Protein AF-A0A5C3E103-F1 (afdb_monomer_lite)

Structure (mmCIF, N/CA/C/O backbone):
data_AF-A0A5C3E103-F1
#
_entry.id   AF-A0A5C3E103-F1
#
loop_
_atom_site.group_PDB
_atom_site.id
_atom_site.type_symbol
_atom_site.label_atom_id
_atom_site.label_alt_id
_atom_site.label_comp_id
_atom_site.label_asym_id
_atom_site.label_entity_id
_atom_site.label_seq_id
_atom_site.pdbx_PDB_ins_code
_atom_site.Cartn_x
_atom_site.Cartn_y
_atom_site.Cartn_z
_atom_site.occupancy
_atom_site.B_iso_or_equiv
_atom_site.auth_seq_id
_atom_site.auth_comp_id
_atom_site.auth_asym_id
_atom_site.auth_atom_id
_atom_site.pdbx_PDB_model_num
ATOM 1 N N . MET A 1 1 ? 11.357 -31.301 20.857 1.00 36.41 1 MET A N 1
ATOM 2 C CA . MET A 1 1 ? 11.215 -31.019 19.409 1.00 36.41 1 MET A CA 1
ATOM 3 C C . MET A 1 1 ? 10.563 -29.642 19.304 1.00 36.41 1 MET A C 1
ATOM 5 O O . MET A 1 1 ? 9.389 -29.544 19.600 1.00 36.41 1 MET A O 1
ATOM 9 N N . ARG A 1 2 ? 11.324 -28.550 19.454 1.00 36.56 2 ARG A N 1
ATOM 10 C CA . ARG A 1 2 ? 11.968 -27.705 18.422 1.00 36.56 2 ARG A CA 1
ATOM 11 C C . ARG A 1 2 ? 11.014 -27.196 17.324 1.00 36.56 2 ARG A C 1
ATOM 13 O O . ARG A 1 2 ? 10.506 -27.997 16.552 1.00 36.56 2 ARG A O 1
ATOM 20 N N . SER A 1 3 ? 10.974 -25.860 17.224 1.00 34.97 3 SER A N 1
ATOM 21 C CA . SER A 1 3 ? 10.486 -25.000 16.131 1.00 34.97 3 SER A CA 1
ATOM 22 C C . SER A 1 3 ? 9.043 -24.483 16.239 1.00 34.97 3 SER A C 1
ATOM 24 O O . SER A 1 3 ? 8.114 -25.214 15.930 1.00 34.97 3 SER A O 1
ATOM 26 N N . LEU A 1 4 ? 8.866 -23.216 16.650 1.00 34.22 4 LEU A N 1
ATOM 27 C CA . LEU A 1 4 ? 8.436 -22.115 15.763 1.00 34.22 4 LEU A CA 1
ATOM 28 C C . LEU A 1 4 ? 8.425 -20.784 16.553 1.00 34.22 4 LEU A C 1
ATOM 30 O O . LEU A 1 4 ? 7.432 -20.412 17.168 1.00 34.22 4 LEU A O 1
ATOM 34 N N . THR A 1 5 ? 9.552 -20.070 16.554 1.00 43.47 5 THR A N 1
ATOM 35 C CA . THR A 1 5 ? 9.701 -18.759 17.212 1.00 43.47 5 THR A CA 1
ATOM 36 C C . THR A 1 5 ? 10.082 -17.713 16.173 1.00 43.47 5 THR A C 1
ATOM 38 O O . THR A 1 5 ? 11.208 -17.239 16.184 1.00 43.47 5 THR A O 1
ATOM 41 N N . ILE A 1 6 ? 9.207 -17.383 15.221 1.00 43.62 6 ILE A N 1
ATOM 42 C CA . ILE A 1 6 ? 9.431 -16.238 14.322 1.00 43.62 6 ILE A CA 1
ATOM 43 C C . ILE A 1 6 ? 8.073 -15.727 13.849 1.00 43.62 6 ILE A C 1
ATOM 45 O O . ILE A 1 6 ? 7.506 -16.329 12.948 1.00 43.62 6 ILE A O 1
ATOM 49 N N . LEU A 1 7 ? 7.544 -14.659 14.453 1.00 40.75 7 LEU A N 1
ATOM 50 C CA . LEU A 1 7 ? 6.535 -13.771 13.844 1.00 40.75 7 LEU A CA 1
ATOM 51 C C . LEU A 1 7 ? 6.178 -12.640 14.820 1.00 40.75 7 LEU A C 1
ATOM 53 O O . LEU A 1 7 ? 5.052 -12.572 15.282 1.00 40.75 7 LEU A O 1
ATOM 57 N N . LEU A 1 8 ? 7.126 -11.766 15.179 1.00 32.53 8 LEU A N 1
ATOM 58 C CA . LEU A 1 8 ? 6.776 -10.434 15.707 1.00 32.53 8 LEU A CA 1
ATOM 59 C C . LEU A 1 8 ? 7.957 -9.445 15.640 1.00 32.53 8 LEU A C 1
ATOM 61 O O . LEU A 1 8 ? 8.370 -8.848 16.628 1.00 32.53 8 LEU A O 1
ATOM 65 N N . SER A 1 9 ? 8.526 -9.267 14.448 1.00 32.53 9 SER A N 1
ATOM 66 C CA . SER A 1 9 ? 9.453 -8.150 14.163 1.00 32.53 9 SER A CA 1
ATOM 67 C C . SER A 1 9 ? 9.011 -7.324 12.951 1.00 32.53 9 SER A C 1
ATOM 69 O O . SER A 1 9 ? 9.730 -6.443 12.492 1.00 32.53 9 SER A O 1
ATOM 71 N N . LEU A 1 10 ? 7.806 -7.579 12.436 1.00 34.22 10 LEU A N 1
ATOM 72 C CA . LEU A 1 10 ? 7.320 -7.045 11.166 1.00 34.22 10 LEU A CA 1
ATOM 73 C C . LEU A 1 10 ? 6.442 -5.795 11.353 1.00 34.22 10 LEU A C 1
ATOM 75 O O . LEU A 1 10 ? 5.347 -5.724 10.817 1.00 34.22 10 LEU A O 1
ATOM 79 N N . VAL A 1 11 ? 6.884 -4.824 12.160 1.00 36.31 11 VAL A N 1
ATOM 80 C CA . VAL A 1 11 ? 6.227 -3.493 12.236 1.00 36.31 11 VAL A CA 1
ATOM 81 C C . VAL A 1 11 ? 7.240 -2.331 12.256 1.00 36.31 11 VAL A C 1
ATOM 83 O O . VAL A 1 11 ? 6.857 -1.175 12.141 1.00 36.31 11 VAL A O 1
ATOM 86 N N . ALA A 1 12 ? 8.552 -2.592 12.303 1.00 34.59 12 ALA A N 1
ATOM 87 C CA . ALA A 1 12 ? 9.572 -1.540 12.434 1.00 34.59 12 ALA A CA 1
ATOM 88 C C . ALA A 1 12 ? 10.382 -1.243 11.152 1.00 34.59 12 ALA A C 1
ATOM 90 O O . ALA A 1 12 ? 11.490 -0.723 11.241 1.00 34.59 12 ALA A O 1
ATOM 91 N N . ALA A 1 13 ? 9.864 -1.556 9.960 1.00 33.72 13 ALA A N 1
ATOM 92 C CA . ALA A 1 13 ? 10.580 -1.332 8.697 1.00 33.72 13 ALA A CA 1
ATOM 93 C C . ALA A 1 13 ? 9.701 -0.635 7.646 1.00 33.72 13 ALA A C 1
ATOM 95 O O . ALA A 1 13 ? 9.436 -1.191 6.586 1.00 33.72 13 ALA A O 1
ATOM 96 N N . ALA A 1 14 ? 9.217 0.573 7.946 1.00 35.25 14 ALA A N 1
ATOM 97 C CA . ALA A 1 14 ? 8.454 1.369 6.975 1.00 35.25 14 ALA A CA 1
ATOM 98 C C . ALA A 1 14 ? 8.777 2.875 6.990 1.00 35.25 14 ALA A C 1
ATOM 100 O O . ALA A 1 14 ? 7.993 3.666 6.481 1.00 35.25 14 ALA A O 1
ATOM 101 N N . LEU A 1 15 ? 9.915 3.304 7.554 1.00 35.00 15 LEU A N 1
ATOM 102 C CA . LEU A 1 15 ? 10.260 4.732 7.639 1.00 35.00 15 LEU A CA 1
ATOM 103 C C . LEU A 1 15 ? 11.723 5.035 7.292 1.00 35.00 15 LEU A C 1
ATOM 105 O O . LEU A 1 15 ? 12.365 5.795 8.000 1.00 35.00 15 LEU A O 1
ATOM 109 N N . THR A 1 16 ? 12.258 4.486 6.200 1.00 28.25 16 THR A N 1
ATOM 110 C CA . THR A 1 16 ? 13.466 5.045 5.552 1.00 28.25 16 THR A CA 1
ATOM 111 C C . THR A 1 16 ? 13.502 4.729 4.052 1.00 28.25 16 THR A C 1
ATOM 113 O O . THR A 1 16 ? 14.480 4.203 3.526 1.00 28.25 16 THR A O 1
ATOM 116 N N . CYS A 1 17 ? 12.454 5.084 3.303 1.00 34.50 17 CYS A N 1
ATOM 117 C CA . CYS A 1 17 ? 12.606 5.255 1.855 1.00 34.50 17 CYS A CA 1
ATOM 118 C C . CYS A 1 17 ? 13.288 6.604 1.598 1.00 34.50 17 CYS A C 1
ATOM 120 O O . CYS A 1 17 ? 12.644 7.583 1.230 1.00 34.50 17 CYS A O 1
ATOM 122 N N . SER A 1 18 ? 14.601 6.674 1.824 1.00 33.09 18 SER A N 1
ATOM 123 C CA . SER A 1 18 ? 15.400 7.764 1.274 1.00 33.09 18 SER A CA 1
ATOM 124 C C . SER A 1 18 ? 15.378 7.609 -0.242 1.00 33.09 18 SER A C 1
ATOM 126 O O . SER A 1 18 ? 16.007 6.701 -0.785 1.00 33.09 18 SER A O 1
ATOM 128 N N . ALA A 1 19 ? 14.647 8.483 -0.933 1.00 35.47 19 ALA A N 1
ATOM 129 C CA . ALA A 1 19 ? 14.856 8.712 -2.353 1.00 35.47 19 ALA A CA 1
ATOM 130 C C . ALA A 1 19 ? 16.275 9.274 -2.517 1.00 35.47 19 ALA A C 1
ATOM 132 O O . ALA A 1 19 ? 16.497 10.480 -2.455 1.00 35.47 19 ALA A O 1
ATOM 133 N N . ALA A 1 20 ? 17.267 8.393 -2.644 1.00 33.06 20 ALA A N 1
ATOM 134 C CA . ALA A 1 20 ? 18.599 8.797 -3.048 1.00 33.06 20 ALA A CA 1
ATOM 135 C C . ALA A 1 20 ? 18.493 9.271 -4.501 1.00 33.06 20 ALA A C 1
ATOM 137 O O . ALA A 1 20 ? 18.341 8.462 -5.416 1.00 33.06 20 ALA A O 1
ATOM 138 N N . SER A 1 21 ? 18.538 10.585 -4.728 1.00 32.31 21 SER A N 1
ATOM 139 C CA . SER A 1 21 ? 18.812 11.110 -6.061 1.00 32.31 21 SER A CA 1
ATOM 140 C C . SER A 1 21 ? 20.251 10.728 -6.400 1.00 32.31 21 SER A C 1
ATOM 142 O O . SER A 1 21 ? 21.195 11.353 -5.915 1.00 32.31 21 SER A O 1
ATOM 144 N N . ILE A 1 22 ? 20.438 9.669 -7.181 1.00 36.53 22 ILE A N 1
ATOM 145 C CA . ILE A 1 22 ? 21.754 9.352 -7.732 1.00 36.53 22 ILE A CA 1
ATOM 146 C C . ILE A 1 22 ? 22.021 10.390 -8.821 1.00 36.53 22 ILE A C 1
ATOM 148 O O . ILE A 1 22 ? 21.378 10.386 -9.870 1.00 36.53 22 ILE A O 1
ATOM 152 N N . GLY A 1 23 ? 22.931 11.319 -8.524 1.00 29.16 23 GLY A N 1
ATOM 153 C CA . GLY A 1 23 ? 23.494 12.224 -9.514 1.00 29.16 23 GLY A CA 1
ATOM 154 C C . GLY A 1 23 ? 24.127 11.413 -10.640 1.00 29.16 23 GLY A C 1
ATOM 155 O O . GLY A 1 23 ? 24.88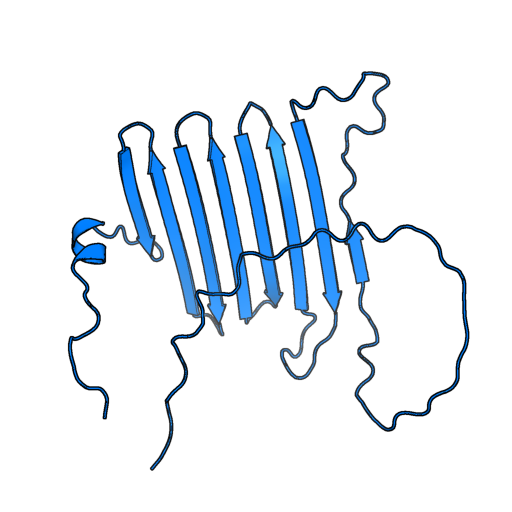8 10.477 -10.392 1.00 29.16 23 GLY A O 1
ATOM 156 N N . SER A 1 24 ? 23.772 11.753 -11.873 1.00 39.12 24 SER A N 1
ATOM 157 C CA . SER A 1 24 ? 24.297 11.148 -13.092 1.00 39.12 24 SER A CA 1
ATOM 158 C C . SER A 1 24 ? 25.761 11.536 -13.315 1.00 39.12 24 SER A C 1
ATOM 160 O O . SER A 1 24 ? 26.053 12.290 -14.233 1.00 39.12 24 SER A O 1
ATOM 162 N N . ASP A 1 25 ? 26.679 11.015 -12.505 1.00 33.03 25 ASP A N 1
ATOM 163 C CA . ASP A 1 25 ? 28.117 11.093 -12.769 1.00 33.03 25 ASP A CA 1
ATOM 164 C C . ASP A 1 25 ? 28.685 9.681 -12.912 1.00 33.03 25 ASP A C 1
ATOM 166 O O . ASP A 1 25 ? 29.320 9.110 -12.025 1.00 33.03 25 ASP A O 1
ATOM 170 N N . SER A 1 26 ? 28.460 9.097 -14.088 1.00 36.16 26 SER A N 1
ATOM 171 C CA . SER A 1 26 ? 29.205 7.932 -14.547 1.00 36.16 26 SER A CA 1
ATOM 172 C C . SER A 1 26 ? 30.651 8.339 -14.848 1.00 36.16 26 SER A C 1
ATOM 174 O O . SER A 1 26 ? 30.999 8.647 -15.989 1.00 36.16 26 SER A O 1
ATOM 176 N N . LYS A 1 27 ? 31.518 8.319 -13.833 1.00 33.94 27 LYS A N 1
ATOM 177 C CA . LYS A 1 27 ? 32.958 8.126 -14.033 1.00 33.94 27 LYS A CA 1
ATOM 178 C C . LYS A 1 27 ? 33.322 6.704 -13.632 1.00 33.94 27 LYS A C 1
ATOM 180 O O . LYS A 1 27 ? 33.270 6.341 -12.463 1.00 33.94 27 LYS A O 1
ATOM 185 N N . GLN A 1 28 ? 33.694 5.914 -14.640 1.00 41.12 28 GLN A N 1
ATOM 186 C CA . GLN A 1 28 ? 34.421 4.661 -14.471 1.00 41.12 28 GLN A CA 1
ATOM 187 C C . GLN A 1 28 ? 35.616 4.880 -13.537 1.00 41.12 28 GLN A C 1
ATOM 189 O O . GLN A 1 28 ? 36.469 5.718 -13.827 1.00 41.12 28 GLN A O 1
ATOM 194 N N . ILE A 1 29 ? 35.717 4.086 -12.474 1.00 33.62 29 ILE A N 1
ATOM 195 C CA . ILE A 1 29 ? 36.991 3.818 -11.810 1.00 33.62 29 ILE A CA 1
ATOM 196 C C . ILE A 1 29 ? 37.077 2.306 -11.617 1.00 33.62 29 ILE A C 1
ATOM 198 O O . ILE A 1 29 ? 36.277 1.708 -10.902 1.00 33.62 29 ILE A O 1
ATOM 202 N N . GLY A 1 30 ? 38.020 1.698 -12.335 1.00 33.06 30 GLY A N 1
ATOM 203 C CA . GLY A 1 30 ? 38.392 0.301 -12.179 1.00 33.06 30 GLY A CA 1
ATOM 204 C C . GLY A 1 30 ? 39.176 0.064 -10.890 1.00 33.06 30 GLY A C 1
ATOM 205 O O . GLY A 1 30 ? 39.901 0.935 -10.414 1.00 33.06 30 GLY A O 1
ATOM 206 N N . GLY A 1 31 ? 39.050 -1.147 -10.362 1.00 28.47 31 GLY A N 1
ATOM 207 C CA . GLY A 1 31 ? 39.828 -1.650 -9.239 1.00 28.47 31 GLY A CA 1
ATOM 208 C C . GLY A 1 31 ? 39.525 -3.129 -9.047 1.00 28.47 31 GLY A C 1
ATOM 209 O O . GLY A 1 31 ? 38.402 -3.496 -8.723 1.00 28.47 31 GLY A O 1
ATOM 210 N N . HIS A 1 32 ? 40.516 -3.968 -9.333 1.00 34.88 32 HIS A N 1
ATOM 211 C CA . HIS A 1 32 ? 40.495 -5.407 -9.104 1.00 34.88 32 HIS A CA 1
ATOM 212 C C . HIS A 1 32 ? 40.257 -5.727 -7.623 1.00 34.88 32 HIS A C 1
ATOM 214 O O . HIS A 1 32 ? 41.080 -5.359 -6.794 1.00 34.88 32 HIS A O 1
ATOM 220 N N . GLU A 1 33 ? 39.231 -6.522 -7.318 1.00 32.75 33 GLU A N 1
ATOM 221 C CA . GLU A 1 33 ? 39.286 -7.472 -6.207 1.00 32.75 33 GLU A CA 1
ATOM 222 C C . GLU A 1 33 ? 38.435 -8.705 -6.532 1.00 32.75 33 GLU A C 1
ATOM 224 O O . GLU A 1 33 ? 37.260 -8.634 -6.890 1.00 32.75 33 GLU A O 1
ATOM 229 N N . GLN A 1 34 ? 39.102 -9.853 -6.499 1.00 39.94 34 GLN A N 1
ATOM 230 C CA . GLN A 1 34 ? 38.608 -11.161 -6.889 1.00 39.94 34 GLN A CA 1
ATOM 231 C C . GLN A 1 34 ? 37.876 -11.781 -5.693 1.00 39.94 34 GLN A C 1
ATOM 233 O O . GLN A 1 34 ? 38.510 -12.320 -4.790 1.00 39.94 34 GLN A O 1
ATOM 238 N N . LEU A 1 35 ? 36.542 -11.711 -5.688 1.00 35.69 35 LEU A N 1
ATOM 239 C CA . LEU A 1 35 ? 35.686 -12.458 -4.763 1.00 35.69 35 LEU A CA 1
ATOM 240 C C . LEU A 1 35 ? 35.064 -13.657 -5.488 1.00 35.69 35 LEU A C 1
ATOM 242 O O . LEU A 1 35 ? 34.464 -13.543 -6.556 1.00 35.69 35 LEU A O 1
ATOM 246 N N . SER A 1 36 ? 35.283 -14.828 -4.904 1.00 34.56 36 SER A N 1
ATOM 247 C CA . SER A 1 36 ? 34.891 -16.147 -5.381 1.00 34.56 36 SER A CA 1
ATOM 248 C C . SER A 1 36 ? 33.382 -16.399 -5.259 1.00 34.56 36 SER A C 1
ATOM 250 O O . SER A 1 36 ? 32.767 -16.090 -4.246 1.00 34.56 36 SER A O 1
ATOM 252 N N . ALA A 1 37 ? 32.818 -17.013 -6.306 1.00 43.62 37 ALA A N 1
ATOM 253 C CA . ALA A 1 37 ? 31.546 -17.746 -6.354 1.00 43.62 37 ALA A CA 1
ATOM 254 C C . ALA A 1 37 ? 30.371 -17.175 -5.526 1.00 43.62 37 ALA A C 1
ATOM 256 O O . ALA A 1 37 ? 30.017 -17.705 -4.475 1.00 43.62 37 ALA A O 1
ATOM 257 N N . ALA A 1 38 ? 29.680 -16.172 -6.069 1.00 38.91 38 ALA A N 1
ATOM 258 C CA . ALA A 1 38 ? 28.318 -15.838 -5.663 1.00 38.91 38 ALA A CA 1
ATOM 259 C C . ALA A 1 38 ? 27.468 -15.620 -6.919 1.00 38.91 38 ALA A C 1
ATOM 261 O O . ALA A 1 38 ? 27.867 -14.891 -7.824 1.00 38.91 38 ALA A O 1
ATOM 262 N N . GLU A 1 39 ? 26.341 -16.328 -6.980 1.00 45.22 39 GLU A N 1
ATOM 263 C CA . GLU A 1 39 ? 25.340 -16.330 -8.051 1.00 45.22 39 GLU A CA 1
ATOM 264 C C . GLU A 1 39 ? 25.165 -14.935 -8.664 1.00 45.22 39 GLU A C 1
ATOM 266 O O . GLU A 1 39 ? 24.766 -13.986 -7.988 1.00 45.22 39 GLU A O 1
ATOM 271 N N . THR A 1 40 ? 25.484 -14.805 -9.948 1.00 42.66 40 THR A N 1
ATOM 272 C CA . THR A 1 40 ? 25.347 -13.552 -10.678 1.00 42.66 40 THR A CA 1
ATOM 273 C C . THR A 1 40 ? 23.863 -13.173 -10.743 1.00 42.66 40 THR A C 1
ATOM 275 O O . THR A 1 40 ? 23.080 -13.751 -11.498 1.00 42.66 40 THR A O 1
ATOM 278 N N . CYS A 1 41 ? 23.462 -12.193 -9.930 1.00 50.12 41 CYS A N 1
ATOM 279 C CA . CYS A 1 41 ? 22.191 -11.480 -10.049 1.00 50.12 41 CYS A CA 1
ATOM 280 C C . CYS A 1 41 ? 22.256 -10.649 -11.343 1.00 50.12 41 CYS A C 1
ATOM 282 O O . CYS A 1 41 ? 22.659 -9.489 -11.325 1.00 50.12 41 CYS A O 1
ATOM 284 N N . SER A 1 42 ? 22.031 -11.302 -12.486 1.00 52.59 42 SER A N 1
ATOM 285 C CA . SER A 1 42 ? 22.546 -10.818 -13.778 1.00 52.59 42 SER A CA 1
ATOM 286 C C . SER A 1 42 ? 21.600 -9.883 -14.528 1.00 52.59 42 SER A C 1
ATOM 288 O O . SER A 1 42 ? 22.057 -9.198 -15.431 1.00 52.59 42 SER A O 1
ATOM 290 N N . ASP A 1 43 ? 20.320 -9.795 -14.156 1.00 66.06 43 ASP A N 1
ATOM 291 C CA . ASP A 1 43 ? 19.307 -9.131 -14.989 1.00 66.06 43 ASP A CA 1
ATOM 292 C C . ASP A 1 43 ? 18.375 -8.248 -14.151 1.00 66.06 43 ASP A C 1
ATOM 294 O O . ASP A 1 43 ? 17.197 -8.555 -13.965 1.00 66.06 43 ASP A O 1
ATOM 298 N N . VAL A 1 44 ? 18.913 -7.158 -13.596 1.00 69.25 44 VAL A N 1
ATOM 299 C CA . VAL A 1 44 ? 18.118 -6.159 -12.869 1.00 69.25 44 VAL A CA 1
ATOM 300 C C . VAL A 1 44 ? 17.779 -4.987 -13.792 1.00 69.25 44 VAL A C 1
ATOM 302 O O . VAL A 1 44 ? 18.668 -4.256 -14.227 1.00 69.25 44 VAL A O 1
ATOM 305 N N . LEU A 1 45 ? 16.490 -4.783 -14.072 1.00 78.44 45 LEU A N 1
ATOM 306 C CA . LEU A 1 45 ? 15.987 -3.684 -14.902 1.00 78.44 45 LEU A CA 1
ATOM 307 C C . LEU A 1 45 ? 15.343 -2.604 -14.033 1.00 78.44 45 LEU A C 1
ATOM 309 O O . LEU A 1 45 ? 14.438 -2.906 -13.260 1.00 78.44 45 LEU A O 1
ATOM 313 N N . TRP A 1 46 ? 15.770 -1.351 -14.203 1.00 71.00 46 TRP A N 1
ATOM 314 C CA . TRP A 1 46 ? 15.234 -0.182 -13.497 1.00 71.00 46 TRP A CA 1
ATOM 315 C C . TRP A 1 46 ? 14.363 0.678 -14.416 1.00 71.00 46 TRP A C 1
ATOM 317 O O . TRP A 1 46 ? 14.741 0.965 -15.552 1.00 71.00 46 TRP A O 1
ATOM 327 N N . LYS A 1 47 ? 13.216 1.145 -13.914 1.00 77.44 47 LYS A N 1
ATOM 328 C CA . LYS A 1 47 ? 12.306 2.049 -14.629 1.00 77.44 47 LYS A CA 1
ATOM 329 C C . LYS A 1 47 ? 11.770 3.126 -13.692 1.00 77.44 47 LYS A C 1
ATOM 331 O O . LYS A 1 47 ? 10.976 2.829 -12.805 1.00 77.44 47 LYS A O 1
ATOM 336 N N . GLN A 1 48 ? 12.139 4.378 -13.951 1.00 71.94 48 GLN A N 1
ATOM 337 C CA . GLN A 1 48 ? 11.581 5.554 -13.283 1.00 71.94 48 GLN A CA 1
ATOM 338 C C . GLN A 1 48 ? 10.459 6.167 -14.135 1.00 71.94 48 GLN A C 1
ATOM 340 O O . GLN A 1 48 ? 10.644 6.404 -15.331 1.00 71.94 48 GLN A O 1
ATOM 345 N N . THR A 1 49 ? 9.294 6.446 -13.547 1.00 59.81 49 THR A N 1
ATOM 346 C CA . THR A 1 49 ? 8.237 7.214 -14.218 1.00 59.81 49 THR A CA 1
ATOM 347 C C . THR A 1 49 ? 8.602 8.695 -14.227 1.00 59.81 49 THR A C 1
ATOM 349 O O . THR A 1 49 ? 8.817 9.307 -13.181 1.00 59.81 49 THR A O 1
ATOM 352 N N . GLN A 1 50 ? 8.675 9.277 -15.424 1.00 55.62 50 GLN A N 1
ATOM 353 C CA . GLN A 1 50 ? 8.807 10.720 -15.620 1.00 55.62 50 GLN A CA 1
ATOM 354 C C . GLN A 1 50 ? 7.417 11.367 -15.599 1.00 55.62 50 GLN A C 1
ATOM 356 O O . GLN A 1 50 ? 6.468 10.810 -16.153 1.00 55.62 50 GLN A O 1
ATOM 361 N N . SER A 1 51 ? 7.299 12.553 -14.994 1.00 54.19 51 SER A N 1
ATOM 362 C CA . SER A 1 51 ? 6.061 13.339 -15.033 1.00 54.19 51 SER A CA 1
ATOM 363 C C . SER A 1 51 ? 5.623 13.569 -16.485 1.00 54.19 51 SER A C 1
ATOM 365 O O . SER A 1 51 ? 6.347 14.180 -17.276 1.00 54.19 51 SER A O 1
ATOM 367 N N . GLN A 1 52 ? 4.422 13.107 -16.849 1.00 50.56 52 GLN A N 1
ATOM 368 C CA . GLN A 1 52 ? 3.895 13.231 -18.215 1.00 50.56 52 GLN A CA 1
ATOM 369 C C . GLN A 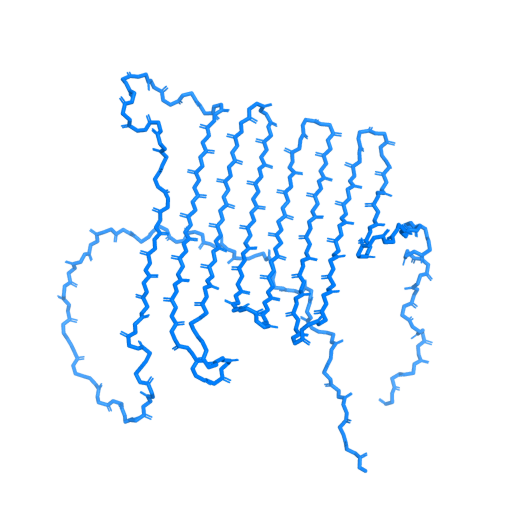1 52 ? 3.612 14.687 -18.643 1.00 50.56 52 GLN A C 1
ATOM 371 O O . GLN A 1 52 ? 3.374 14.939 -19.822 1.00 50.56 52 GLN A O 1
ATOM 376 N N . LYS A 1 53 ? 3.696 15.672 -17.733 1.00 51.59 53 LYS A N 1
ATOM 377 C CA . LYS A 1 53 ? 3.512 17.103 -18.052 1.00 51.59 53 LYS A CA 1
ATOM 378 C C . LYS A 1 53 ? 4.801 17.840 -18.451 1.00 51.59 53 LYS A C 1
ATOM 380 O O . LYS A 1 53 ? 4.745 19.032 -18.739 1.00 51.59 53 LYS A O 1
ATOM 385 N N . GLY A 1 54 ? 5.940 17.149 -18.567 1.00 45.72 54 GLY A N 1
ATOM 386 C CA . GLY A 1 54 ? 7.236 17.726 -18.973 1.00 45.72 54 GLY A CA 1
ATOM 387 C C . GLY A 1 54 ? 7.346 18.256 -20.418 1.00 45.72 54 GLY A C 1
ATOM 388 O O . GLY A 1 54 ? 8.439 18.620 -20.836 1.00 45.72 54 GLY A O 1
ATOM 389 N N . LYS A 1 55 ? 6.251 18.300 -21.195 1.00 46.03 55 LYS A N 1
ATOM 390 C CA . LYS A 1 55 ? 6.176 18.937 -22.532 1.00 46.03 55 LYS A CA 1
ATOM 391 C C . LYS A 1 55 ? 5.296 20.197 -22.560 1.00 46.03 55 LYS A C 1
ATOM 393 O O . LYS A 1 55 ? 4.917 20.658 -23.633 1.00 46.03 55 LYS A O 1
ATOM 398 N N . SER A 1 56 ? 4.921 20.725 -21.397 1.00 49.41 56 SER A N 1
ATOM 399 C CA . SER A 1 56 ? 4.164 21.972 -21.289 1.00 49.41 56 SER A CA 1
ATOM 400 C C . SER A 1 56 ? 5.112 23.162 -21.132 1.00 49.41 56 SER A C 1
ATOM 402 O O . SER A 1 56 ? 6.004 23.129 -20.292 1.00 49.41 56 SER A O 1
ATOM 404 N N . ASN A 1 57 ? 4.883 24.233 -21.897 1.00 53.38 57 ASN A N 1
ATOM 405 C CA . ASN A 1 57 ? 5.556 25.528 -21.711 1.00 53.38 57 ASN A CA 1
ATOM 406 C C . ASN A 1 57 ? 5.023 26.306 -20.489 1.00 53.38 57 ASN A C 1
ATOM 408 O O . ASN A 1 57 ? 5.464 27.425 -20.234 1.00 53.38 57 ASN A O 1
ATOM 412 N N . ALA A 1 58 ? 4.050 25.756 -19.754 1.00 50.41 58 ALA A N 1
ATOM 413 C CA . ALA A 1 58 ? 3.546 26.353 -18.525 1.00 50.41 58 ALA A CA 1
ATOM 414 C C . ALA A 1 58 ? 4.427 25.941 -17.330 1.00 50.41 58 ALA A C 1
ATOM 416 O O . ALA A 1 58 ? 4.793 24.766 -17.230 1.00 50.41 58 ALA A O 1
ATOM 417 N N . PRO A 1 59 ? 4.749 26.866 -16.404 1.00 50.28 59 PRO A N 1
ATOM 418 C CA . PRO A 1 59 ? 5.464 26.525 -15.180 1.00 50.28 59 PRO A CA 1
ATOM 419 C C . PRO A 1 59 ? 4.709 25.418 -14.426 1.00 50.28 59 PRO A C 1
ATOM 421 O O . PRO A 1 59 ? 3.474 25.421 -14.441 1.00 50.28 59 PRO A O 1
ATOM 424 N N . PRO A 1 60 ? 5.410 24.467 -13.779 1.00 53.03 60 PRO A N 1
ATOM 425 C CA . PRO A 1 60 ? 4.769 23.393 -13.037 1.00 53.03 60 PRO A CA 1
ATOM 426 C C . PRO A 1 60 ? 3.942 24.005 -11.910 1.00 53.03 60 PRO A C 1
ATOM 428 O O . PRO A 1 60 ? 4.453 24.370 -10.854 1.00 53.03 60 PRO A O 1
ATOM 431 N N . THR A 1 61 ? 2.638 24.130 -12.127 1.00 54.38 61 THR A N 1
ATOM 432 C CA . THR A 1 61 ? 1.699 24.332 -11.037 1.00 54.38 61 THR A CA 1
ATOM 433 C C . THR A 1 61 ? 1.820 23.072 -10.190 1.00 54.38 61 THR A C 1
ATOM 435 O O . THR A 1 61 ? 1.458 21.994 -10.663 1.00 54.38 61 THR A O 1
ATOM 438 N N . GLN A 1 62 ? 2.342 23.168 -8.966 1.00 62.84 62 GLN A N 1
ATOM 439 C CA . GLN A 1 62 ? 2.523 22.045 -8.025 1.00 62.84 62 GLN A CA 1
ATOM 440 C C . GLN A 1 62 ? 1.206 21.320 -7.648 1.00 62.84 62 GLN A C 1
ATOM 442 O O . GLN A 1 62 ? 1.180 20.502 -6.741 1.00 62.84 62 GLN A O 1
ATOM 447 N N . GLN A 1 63 ? 0.112 21.604 -8.353 1.00 68.38 63 GLN A N 1
ATOM 448 C CA . GLN A 1 63 ? -1.242 21.098 -8.171 1.00 68.38 63 GLN A CA 1
ATOM 449 C C . GLN A 1 63 ? -1.439 19.656 -8.659 1.00 68.38 63 GLN A C 1
ATOM 451 O O . GLN A 1 63 ? -2.437 19.044 -8.294 1.00 68.38 63 GLN A O 1
ATOM 456 N N . SER A 1 64 ? -0.533 19.121 -9.488 1.00 76.94 64 SER A N 1
ATOM 457 C CA . SER A 1 64 ? -0.590 17.714 -9.908 1.00 76.94 64 SER A CA 1
ATOM 458 C C . SER A 1 64 ? 0.780 17.156 -10.295 1.00 76.94 64 SER A C 1
ATOM 460 O O . SER A 1 64 ? 1.597 17.891 -10.861 1.00 76.94 64 SER A O 1
ATOM 462 N N . GLY A 1 65 ? 1.014 15.866 -10.065 1.00 78.06 65 GLY A N 1
ATOM 463 C CA . GLY A 1 65 ? 2.221 15.172 -10.503 1.00 78.06 65 GLY A CA 1
ATOM 464 C C . GLY A 1 65 ? 2.265 13.708 -10.080 1.00 78.06 65 GLY A C 1
ATOM 465 O O . GLY A 1 65 ? 1.413 13.238 -9.338 1.00 78.06 65 GLY A O 1
ATOM 466 N N . ALA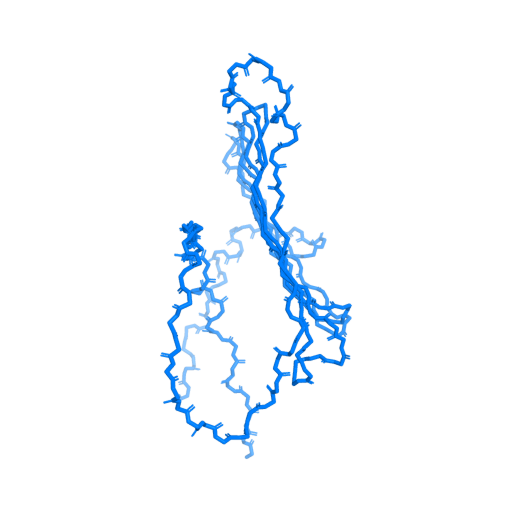 A 1 66 ? 3.259 12.986 -10.596 1.00 81.50 66 ALA A N 1
ATOM 467 C CA . ALA A 1 66 ? 3.529 11.605 -10.225 1.00 81.50 66 ALA A CA 1
ATOM 468 C C . ALA A 1 66 ? 5.029 11.313 -10.328 1.00 81.50 66 ALA A C 1
ATOM 470 O O . ALA A 1 66 ? 5.701 11.760 -11.264 1.00 81.50 66 ALA A O 1
ATOM 471 N N . LEU A 1 67 ? 5.543 10.549 -9.372 1.00 83.25 67 LEU A N 1
ATOM 472 C CA . LEU A 1 67 ? 6.898 10.026 -9.310 1.00 83.25 67 LEU A CA 1
ATOM 473 C C . LEU A 1 67 ? 6.818 8.554 -8.944 1.00 83.25 67 LEU A C 1
ATOM 475 O O . LEU A 1 67 ? 5.987 8.142 -8.146 1.00 83.25 67 LEU A O 1
ATOM 479 N N . GLY A 1 68 ? 7.706 7.755 -9.504 1.00 86.75 68 GLY A N 1
ATOM 480 C CA . GLY A 1 68 ? 7.714 6.334 -9.226 1.00 86.75 68 GLY A CA 1
ATOM 481 C C . GLY A 1 68 ? 8.948 5.681 -9.791 1.00 86.75 68 GLY A C 1
ATOM 482 O O . GLY A 1 68 ? 9.575 6.186 -10.726 1.00 86.75 68 GLY A O 1
ATOM 483 N N . SER A 1 69 ? 9.316 4.571 -9.184 1.00 80.94 69 SER A N 1
ATOM 484 C CA . SER A 1 69 ? 10.410 3.732 -9.623 1.00 80.94 69 SER A CA 1
ATOM 485 C C . SER A 1 69 ? 9.985 2.286 -9.500 1.00 80.94 69 SER A C 1
ATOM 487 O O . SER A 1 69 ? 9.210 1.918 -8.622 1.00 80.94 69 SER A O 1
ATOM 489 N N . SER A 1 70 ? 10.496 1.464 -10.395 1.00 87.62 70 SER A N 1
ATOM 490 C CA . SER A 1 70 ? 10.325 0.027 -10.337 1.00 87.62 70 SER A CA 1
ATOM 491 C C . SER A 1 70 ? 11.622 -0.652 -10.719 1.00 87.62 70 SER A C 1
ATOM 493 O O . SER A 1 70 ? 12.399 -0.146 -11.534 1.00 87.62 70 SER A O 1
ATOM 495 N N . VAL A 1 71 ? 11.847 -1.796 -10.100 1.00 86.25 71 VAL A N 1
ATOM 496 C CA . VAL A 1 71 ? 12.950 -2.692 -10.372 1.00 86.25 71 VAL A CA 1
ATOM 497 C C . VAL A 1 71 ? 12.398 -4.090 -10.578 1.00 86.25 71 VAL A C 1
ATOM 499 O O . VAL A 1 71 ? 11.475 -4.512 -9.888 1.00 86.25 71 VAL A O 1
ATOM 502 N N . GLN A 1 72 ? 12.952 -4.822 -11.531 1.00 90.19 72 GLN A N 1
ATOM 503 C CA . GLN A 1 72 ? 12.634 -6.229 -11.724 1.00 90.19 72 GLN A CA 1
ATOM 504 C C . GLN A 1 72 ? 13.924 -7.028 -11.807 1.00 90.19 72 GLN A C 1
ATOM 506 O O . GLN A 1 72 ? 14.878 -6.569 -12.428 1.00 90.19 72 GLN A O 1
ATOM 511 N N . GLY A 1 73 ? 13.951 -8.213 -11.200 1.00 88.94 73 GLY A N 1
ATOM 512 C CA . GLY A 1 73 ? 15.105 -9.104 -11.267 1.00 88.94 73 GLY A CA 1
ATOM 513 C C . GLY A 1 73 ? 14.769 -10.560 -10.971 1.00 88.94 73 GLY A C 1
ATOM 514 O O . GLY A 1 73 ? 13.691 -10.880 -10.461 1.00 88.94 73 GLY A O 1
ATOM 515 N N . HIS A 1 74 ? 15.701 -11.452 -11.300 1.00 91.69 74 HIS A N 1
ATOM 516 C CA . HIS A 1 74 ? 15.573 -12.884 -11.042 1.00 91.69 74 HIS A CA 1
ATOM 517 C C . HIS A 1 74 ? 16.297 -13.282 -9.750 1.00 91.69 74 HIS A C 1
ATOM 519 O O . HIS A 1 74 ? 17.519 -13.176 -9.655 1.00 91.69 74 HIS A O 1
ATOM 525 N N . PHE A 1 75 ? 15.544 -13.772 -8.761 1.00 88.00 75 PHE A N 1
ATOM 526 C CA . PHE A 1 75 ? 16.072 -14.153 -7.447 1.00 88.00 75 PHE A CA 1
ATOM 527 C C . PHE A 1 75 ? 15.701 -15.611 -7.115 1.00 88.00 75 PHE A C 1
ATOM 529 O O . PHE A 1 75 ? 14.736 -15.847 -6.381 1.00 88.00 75 PHE A O 1
ATOM 536 N N . PRO A 1 76 ? 16.470 -16.605 -7.602 1.00 86.88 76 PRO A N 1
ATOM 537 C CA . PRO A 1 76 ? 16.080 -18.023 -7.603 1.00 86.88 76 PRO A CA 1
ATOM 538 C C . PRO A 1 76 ? 15.859 -18.630 -6.209 1.00 86.88 76 PRO A C 1
ATOM 540 O O . PRO A 1 76 ? 15.115 -19.598 -6.056 1.00 86.88 76 PRO A O 1
ATOM 543 N N . LYS A 1 77 ? 16.478 -18.052 -5.170 1.00 88.19 77 LYS A N 1
ATOM 544 C CA . LYS A 1 77 ? 16.286 -18.460 -3.767 1.00 88.19 77 LYS A CA 1
ATOM 545 C C . LYS A 1 77 ? 14.937 -18.034 -3.185 1.00 88.19 77 LYS A C 1
ATOM 547 O O . LYS A 1 77 ? 14.465 -18.664 -2.244 1.00 88.19 77 LYS A O 1
ATOM 552 N N . MET A 1 78 ? 14.342 -16.968 -3.716 1.00 83.94 78 MET A N 1
ATOM 553 C CA . MET A 1 78 ? 13.065 -16.418 -3.251 1.00 83.94 78 MET A CA 1
ATOM 554 C C . MET A 1 78 ? 11.909 -16.860 -4.150 1.00 83.94 78 MET A C 1
ATOM 556 O O . MET A 1 78 ? 10.831 -17.175 -3.652 1.00 83.94 78 MET A O 1
ATOM 560 N N . SER A 1 79 ? 12.151 -16.938 -5.460 1.00 88.38 79 SER A N 1
ATOM 561 C CA . SER A 1 79 ? 11.158 -17.333 -6.451 1.00 88.38 79 SER A CA 1
ATOM 562 C C . SER A 1 79 ? 11.783 -18.012 -7.662 1.00 88.38 79 SER A C 1
ATOM 564 O O . SER A 1 79 ? 12.884 -17.675 -8.079 1.00 88.38 79 SER A O 1
ATOM 566 N N . LYS A 1 80 ? 11.030 -18.915 -8.298 1.00 90.25 80 LYS A N 1
ATOM 567 C CA . LYS A 1 80 ? 11.367 -19.438 -9.634 1.00 90.25 80 LYS A CA 1
ATOM 568 C C . LYS A 1 80 ? 11.077 -18.432 -10.757 1.00 90.25 80 LYS A C 1
ATOM 570 O O . LYS A 1 80 ? 11.427 -18.691 -11.902 1.00 90.25 80 LYS A O 1
ATOM 575 N N . GLN A 1 81 ? 10.391 -17.334 -10.451 1.00 90.25 81 GLN A N 1
ATOM 576 C CA . GLN A 1 81 ? 9.991 -16.289 -11.390 1.00 90.25 81 GLN A CA 1
ATOM 577 C C . GLN A 1 81 ? 10.800 -15.012 -11.150 1.00 90.25 81 GLN A C 1
ATOM 579 O O . GLN A 1 81 ? 11.571 -14.911 -10.195 1.00 90.25 81 GLN A O 1
ATOM 584 N N . ASN A 1 82 ? 10.622 -14.026 -12.026 1.00 90.94 82 ASN A N 1
ATOM 585 C CA . ASN A 1 82 ? 11.123 -12.683 -11.765 1.00 90.94 82 ASN A CA 1
ATOM 586 C C . ASN A 1 82 ? 10.292 -12.024 -10.667 1.00 90.94 82 ASN A C 1
ATOM 588 O O . ASN A 1 82 ? 9.064 -12.100 -10.681 1.00 90.94 82 ASN A O 1
ATOM 592 N N . ILE A 1 83 ? 10.981 -11.351 -9.755 1.00 92.56 83 ILE A N 1
ATOM 593 C CA . ILE A 1 83 ? 10.382 -10.524 -8.714 1.00 92.56 83 ILE A CA 1
ATOM 594 C C . ILE A 1 83 ? 10.409 -9.084 -9.211 1.00 92.56 83 ILE A C 1
ATOM 596 O O . ILE A 1 83 ? 11.455 -8.594 -9.644 1.00 92.56 83 ILE A O 1
ATOM 600 N N . GLY A 1 84 ? 9.256 -8.426 -9.174 1.00 92.94 84 GLY A N 1
ATOM 601 C CA . GLY A 1 84 ? 9.144 -6.983 -9.356 1.00 92.94 84 GLY A CA 1
ATOM 602 C C . GLY A 1 84 ? 9.081 -6.291 -8.002 1.00 92.94 84 GLY A C 1
ATOM 603 O O . GLY A 1 84 ? 8.549 -6.858 -7.053 1.00 92.94 84 GLY A O 1
ATOM 604 N N . MET A 1 85 ? 9.613 -5.079 -7.909 1.00 92.94 85 MET A N 1
ATOM 605 C CA . MET A 1 85 ? 9.341 -4.155 -6.814 1.00 92.94 85 MET A CA 1
ATOM 606 C C . MET A 1 85 ? 9.096 -2.765 -7.381 1.00 92.94 85 MET A C 1
ATOM 608 O O . MET A 1 85 ? 9.850 -2.314 -8.242 1.00 92.94 85 MET A O 1
ATOM 612 N N . GLY A 1 86 ? 8.079 -2.081 -6.889 1.00 92.31 86 GLY A N 1
ATOM 613 C CA . GLY A 1 86 ? 7.724 -0.732 -7.277 1.00 92.31 86 GLY A CA 1
ATOM 614 C C . GLY A 1 86 ? 7.462 0.143 -6.064 1.00 92.31 86 GLY A C 1
ATOM 615 O O . GLY A 1 86 ? 7.097 -0.321 -4.986 1.00 92.31 86 GLY A O 1
ATOM 616 N N . CYS A 1 87 ? 7.667 1.440 -6.239 1.00 93.44 87 CYS A N 1
ATOM 617 C CA . CYS A 1 87 ? 7.132 2.456 -5.351 1.00 93.44 87 CYS A CA 1
ATOM 618 C C . CYS A 1 87 ? 6.773 3.708 -6.144 1.00 93.44 87 CYS A C 1
ATOM 620 O O . CYS A 1 87 ? 7.341 3.977 -7.206 1.00 93.44 87 CYS A O 1
ATOM 622 N N . GLY A 1 88 ? 5.832 4.486 -5.629 1.00 90.25 88 GLY A N 1
ATOM 623 C CA . GLY A 1 88 ? 5.416 5.719 -6.267 1.00 90.25 88 GLY A CA 1
ATOM 624 C C . GLY A 1 88 ? 4.638 6.637 -5.347 1.00 90.25 88 GLY A C 1
ATOM 625 O O . GLY A 1 88 ? 4.188 6.242 -4.275 1.00 90.25 88 GLY A O 1
ATOM 626 N N . ILE A 1 89 ? 4.527 7.878 -5.793 1.00 89.00 89 ILE A N 1
ATOM 627 C CA . ILE A 1 89 ? 3.711 8.933 -5.217 1.00 89.00 89 ILE A CA 1
ATOM 628 C C . ILE A 1 89 ? 3.068 9.713 -6.357 1.00 89.00 89 ILE A C 1
ATOM 630 O O . ILE A 1 89 ? 3.741 10.088 -7.317 1.00 89.00 89 ILE A O 1
ATOM 634 N N . ASP A 1 90 ? 1.783 9.982 -6.243 1.00 87.81 90 ASP A N 1
ATOM 635 C CA . ASP A 1 90 ? 1.033 10.859 -7.121 1.00 87.81 90 ASP A CA 1
ATOM 636 C C . ASP A 1 90 ? 0.214 11.850 -6.296 1.00 87.81 90 ASP A C 1
ATOM 638 O O . ASP A 1 90 ? -0.056 11.646 -5.111 1.00 87.81 90 ASP A O 1
ATOM 642 N N . TRP A 1 91 ? -0.079 12.997 -6.891 1.00 89.81 91 TRP A N 1
ATOM 643 C CA . TRP A 1 91 ? -0.899 14.018 -6.267 1.00 89.81 91 TRP A CA 1
ATOM 644 C C . TRP A 1 91 ? -1.709 14.744 -7.325 1.00 89.81 91 TRP A C 1
ATOM 646 O O . TRP A 1 91 ? -1.207 15.042 -8.411 1.00 89.81 91 TRP A O 1
ATOM 656 N N . GLU A 1 92 ? -2.958 15.043 -7.000 1.00 84.88 92 GLU A N 1
ATOM 657 C CA . GLU A 1 92 ? -3.875 15.817 -7.829 1.00 84.88 92 GLU A CA 1
ATOM 658 C C . GLU A 1 92 ? -5.042 16.304 -6.960 1.00 84.88 92 GLU A C 1
ATOM 660 O O . GLU A 1 92 ? -5.409 15.650 -5.992 1.00 84.88 92 GLU A O 1
ATOM 665 N N . ASN A 1 93 ? -5.630 17.463 -7.273 1.00 84.19 93 ASN A N 1
ATOM 666 C CA . ASN A 1 93 ? -6.853 17.963 -6.619 1.00 84.19 93 ASN A CA 1
ATOM 667 C C . ASN A 1 93 ? -6.792 18.066 -5.078 1.00 84.19 93 ASN A C 1
ATOM 669 O O . ASN A 1 93 ? -7.817 17.998 -4.405 1.00 84.19 93 ASN A O 1
ATOM 673 N N . GLY A 1 94 ? -5.599 18.278 -4.511 1.00 82.88 94 GLY A N 1
ATOM 674 C CA . GLY A 1 94 ? -5.409 18.339 -3.056 1.00 82.88 94 GLY A CA 1
ATOM 675 C C . GLY A 1 94 ? -5.349 16.969 -2.376 1.00 82.88 94 GLY A C 1
ATOM 676 O O . GLY A 1 94 ? -5.356 16.905 -1.149 1.00 82.88 94 GLY A O 1
ATOM 677 N N . GLU A 1 95 ? -5.264 15.897 -3.159 1.00 89.06 95 GLU A N 1
ATOM 678 C CA . GLU A 1 95 ? -5.027 14.538 -2.696 1.00 89.06 95 GLU A CA 1
ATOM 679 C C . GLU A 1 95 ? -3.577 14.128 -2.964 1.00 89.06 95 GLU A C 1
ATOM 681 O O . GLU A 1 95 ? -2.971 14.542 -3.955 1.00 89.06 95 GLU A O 1
ATOM 686 N N . VAL A 1 96 ? -3.023 13.307 -2.074 1.00 92.50 96 VAL A N 1
ATOM 687 C CA . VAL A 1 96 ? -1.712 12.671 -2.230 1.00 92.50 96 VAL A CA 1
ATOM 688 C C . VAL A 1 96 ? -1.884 11.177 -2.032 1.00 92.50 96 VAL A C 1
ATOM 690 O O . VAL A 1 96 ? -2.388 10.743 -0.999 1.00 92.50 96 VAL A O 1
ATOM 693 N N . HIS A 1 97 ? -1.416 10.387 -2.982 1.00 93.56 97 HIS A N 1
ATOM 694 C CA . HIS A 1 97 ? -1.382 8.940 -2.895 1.00 93.56 97 HIS A CA 1
ATOM 695 C C . HIS A 1 97 ? 0.062 8.471 -3.007 1.00 93.56 97 HIS A C 1
ATOM 697 O O . HIS A 1 97 ? 0.821 8.961 -3.834 1.00 93.56 97 HIS A O 1
ATOM 703 N N . ALA A 1 98 ? 0.472 7.539 -2.156 1.00 94.19 98 ALA A N 1
ATOM 704 C CA . ALA A 1 98 ? 1.768 6.894 -2.278 1.00 94.19 98 ALA A CA 1
ATOM 705 C C . ALA A 1 98 ? 1.639 5.413 -1.979 1.00 94.19 98 ALA A C 1
ATOM 707 O O . ALA A 1 98 ? 0.876 5.016 -1.102 1.00 94.19 98 ALA A O 1
ATOM 708 N N . GLY A 1 99 ? 2.424 4.599 -2.670 1.00 96.31 99 GLY A N 1
ATOM 709 C CA . GLY A 1 99 ? 2.373 3.161 -2.498 1.00 96.31 99 GLY A CA 1
ATOM 710 C C . GLY A 1 99 ? 3.639 2.453 -2.931 1.00 96.31 99 GLY A C 1
ATOM 711 O O . GLY A 1 99 ? 4.551 3.039 -3.516 1.00 96.31 99 GLY A O 1
ATOM 712 N N . PHE A 1 100 ? 3.682 1.173 -2.608 1.00 95.69 100 PHE A N 1
ATOM 713 C CA . PHE A 1 100 ? 4.723 0.246 -2.992 1.00 95.69 100 PHE A CA 1
ATOM 714 C C . PHE A 1 100 ? 4.130 -1.138 -3.225 1.00 95.69 100 PHE A C 1
ATOM 716 O O . PHE A 1 100 ? 3.098 -1.502 -2.657 1.00 95.69 100 PHE A O 1
ATOM 723 N N . ASP A 1 101 ? 4.821 -1.924 -4.030 1.00 95.00 101 ASP A N 1
ATOM 724 C CA . ASP A 1 101 ? 4.540 -3.328 -4.262 1.00 95.00 101 ASP A CA 1
ATOM 725 C C . ASP A 1 101 ? 5.847 -4.095 -4.461 1.00 95.00 101 ASP A C 1
ATOM 727 O O . ASP A 1 101 ? 6.884 -3.542 -4.822 1.00 95.00 101 ASP A O 1
ATOM 731 N N . GLY A 1 102 ? 5.830 -5.384 -4.156 1.00 95.06 102 GLY A N 1
ATOM 732 C CA . GLY A 1 102 ? 7.006 -6.226 -4.249 1.00 95.06 102 GLY A CA 1
ATOM 733 C C . GLY A 1 102 ? 6.633 -7.693 -4.226 1.00 95.06 102 GLY A C 1
ATOM 734 O O . GLY A 1 102 ? 5.947 -8.137 -3.310 1.00 95.06 102 GLY A O 1
ATOM 735 N N . GLY A 1 103 ? 7.093 -8.461 -5.206 1.00 94.62 103 GLY A N 1
ATOM 736 C CA . GLY A 1 103 ? 6.831 -9.892 -5.257 1.00 94.62 103 GLY A CA 1
ATOM 737 C C . GLY A 1 103 ? 6.745 -10.475 -6.659 1.00 94.62 103 GLY A C 1
ATOM 738 O O . GLY A 1 103 ? 7.184 -9.893 -7.651 1.00 94.62 103 GLY A O 1
ATOM 739 N N . ASP A 1 104 ? 6.171 -11.666 -6.706 1.00 94.00 104 ASP A N 1
ATOM 740 C CA . ASP A 1 104 ? 5.813 -12.422 -7.895 1.00 94.00 104 ASP A CA 1
ATOM 741 C C . ASP A 1 104 ? 4.323 -12.825 -7.836 1.00 94.00 104 ASP A C 1
ATOM 743 O O . ASP A 1 104 ? 3.557 -12.370 -6.978 1.00 94.00 104 ASP A O 1
ATOM 747 N N . LYS A 1 105 ? 3.891 -13.706 -8.749 1.00 90.44 105 LYS A N 1
ATOM 748 C CA . LYS A 1 105 ? 2.492 -14.159 -8.821 1.00 90.44 105 LYS A CA 1
ATOM 749 C C . LYS A 1 105 ? 2.010 -14.935 -7.586 1.00 90.44 105 LYS A C 1
ATOM 751 O O . LYS A 1 105 ? 0.811 -15.017 -7.350 1.00 90.44 105 LYS A O 1
ATOM 756 N N . ASP A 1 106 ? 2.921 -15.565 -6.852 1.00 92.25 106 ASP A N 1
ATOM 757 C CA . ASP A 1 106 ? 2.634 -16.476 -5.747 1.00 92.25 106 ASP A CA 1
ATOM 758 C C . ASP A 1 106 ? 2.868 -15.816 -4.381 1.00 92.25 106 ASP A C 1
ATOM 760 O O . ASP A 1 106 ? 2.200 -16.179 -3.411 1.00 92.25 106 ASP A O 1
ATOM 764 N N . ASN A 1 107 ? 3.800 -14.864 -4.286 1.00 95.19 107 ASN A N 1
ATOM 765 C CA . ASN A 1 107 ? 4.202 -14.220 -3.040 1.00 95.19 107 ASN A CA 1
ATOM 766 C C . ASN A 1 107 ? 4.470 -12.736 -3.248 1.00 95.19 107 ASN A C 1
ATOM 768 O O . ASN A 1 107 ? 5.169 -12.359 -4.184 1.00 95.19 107 ASN A O 1
ATOM 772 N N . GLY A 1 108 ? 4.010 -11.905 -2.326 1.00 95.25 108 GLY A N 1
ATOM 773 C CA . GLY A 1 108 ? 4.318 -10.493 -2.365 1.00 95.25 108 GLY A CA 1
ATOM 774 C C . GLY A 1 108 ? 3.726 -9.708 -1.214 1.00 95.25 108 GLY A C 1
ATOM 775 O O . GLY A 1 108 ? 2.974 -10.209 -0.378 1.00 95.25 108 GLY A O 1
ATOM 776 N N . VAL A 1 109 ? 4.136 -8.454 -1.176 1.00 96.81 109 VAL A N 1
ATOM 777 C CA . VAL A 1 109 ? 3.705 -7.446 -0.227 1.00 96.81 109 VAL A CA 1
ATOM 778 C C . VAL A 1 109 ? 3.487 -6.153 -0.990 1.00 96.81 109 VAL A C 1
ATOM 780 O O . VAL A 1 109 ? 4.210 -5.843 -1.932 1.00 96.81 109 VAL A O 1
ATOM 783 N N . GLY A 1 110 ? 2.496 -5.386 -0.581 1.00 97.12 110 GLY A N 1
ATOM 784 C CA . GLY A 1 110 ? 2.283 -4.050 -1.099 1.00 97.12 110 GLY A CA 1
ATOM 785 C C . GLY A 1 110 ? 1.488 -3.232 -0.112 1.00 97.12 110 GLY A C 1
ATOM 786 O O . GLY A 1 110 ? 0.900 -3.761 0.826 1.00 97.12 110 GLY A O 1
ATOM 787 N N . GLY A 1 111 ? 1.474 -1.931 -0.300 1.00 97.06 111 GLY A N 1
ATOM 788 C CA . GLY A 1 111 ? 0.748 -1.043 0.581 1.00 97.06 111 GLY A CA 1
ATOM 789 C C . GLY A 1 111 ? 0.940 0.396 0.181 1.00 97.06 111 GLY A C 1
ATOM 790 O O . GLY A 1 111 ? 1.605 0.702 -0.805 1.00 97.06 111 GLY A O 1
ATOM 791 N N . GLY A 1 112 ? 0.354 1.280 0.963 1.00 97.25 112 GLY A N 1
ATOM 792 C CA . GLY A 1 112 ? 0.329 2.684 0.633 1.00 97.25 112 GLY A CA 1
ATOM 793 C C . GLY A 1 112 ? -0.577 3.482 1.542 1.00 97.25 112 GLY A C 1
ATOM 794 O O . GLY A 1 112 ? -1.129 2.982 2.526 1.00 97.25 112 GLY A O 1
ATOM 795 N N . PHE A 1 113 ? -0.703 4.754 1.206 1.00 96.88 113 PHE A N 1
ATOM 796 C CA . PHE A 1 113 ? -1.639 5.659 1.830 1.00 96.88 113 PHE A CA 1
ATOM 797 C C . PHE A 1 113 ? -2.241 6.608 0.806 1.00 96.88 113 PHE A C 1
ATOM 799 O O . PHE A 1 113 ? -1.619 6.939 -0.200 1.00 96.88 113 PHE A O 1
ATOM 806 N N . GLN A 1 114 ? -3.436 7.087 1.121 1.00 95.81 114 GLN A N 1
ATOM 807 C CA . GLN A 1 114 ? -4.091 8.190 0.446 1.00 95.81 114 GLN A CA 1
ATOM 808 C C . GLN A 1 114 ? -4.414 9.248 1.497 1.00 95.81 114 GLN A C 1
ATOM 810 O O . GLN A 1 114 ? -5.065 8.972 2.506 1.00 95.81 114 GLN A O 1
ATOM 815 N N . TRP A 1 115 ? -3.927 10.455 1.268 1.00 95.19 115 TRP A N 1
ATOM 816 C CA . TRP A 1 115 ? -4.249 11.646 2.028 1.00 95.19 115 TRP A CA 1
ATOM 817 C C . TRP A 1 115 ? -5.206 12.485 1.183 1.00 95.19 115 TRP A C 1
ATOM 819 O O . TRP A 1 115 ? -4.824 13.003 0.141 1.00 95.19 115 TRP A O 1
ATOM 829 N N . MET A 1 116 ? -6.445 12.614 1.647 1.00 93.56 116 MET A N 1
ATOM 830 C CA . MET A 1 116 ? -7.496 13.460 1.080 1.00 93.56 116 MET A CA 1
ATOM 831 C C . MET A 1 116 ? -7.719 14.706 1.956 1.00 93.56 116 MET A C 1
ATOM 833 O O . MET A 1 116 ? -7.377 14.687 3.141 1.00 93.56 116 MET A O 1
ATOM 837 N N . PRO A 1 117 ? -8.360 15.775 1.450 1.00 91.06 117 PRO A N 1
ATOM 838 C CA . PRO A 1 117 ? -8.631 16.984 2.235 1.00 91.06 117 PRO A CA 1
ATOM 839 C C . PRO A 1 117 ? -9.317 16.741 3.588 1.00 91.06 117 PRO A C 1
ATOM 841 O O . PRO A 1 117 ? -9.124 17.509 4.528 1.00 91.06 117 PRO A O 1
ATOM 844 N N . ASN A 1 118 ? -10.113 15.678 3.689 1.00 93.25 118 ASN A N 1
ATOM 845 C CA . ASN A 1 118 ? -10.946 15.370 4.843 1.00 93.25 118 ASN A CA 1
ATOM 846 C C . ASN A 1 118 ? -10.800 13.916 5.332 1.00 93.25 118 ASN A C 1
ATOM 848 O O . ASN A 1 118 ? -11.630 13.438 6.099 1.00 93.25 118 ASN A O 1
ATOM 852 N N . ALA A 1 119 ? -9.771 13.189 4.894 1.00 95.94 119 ALA A N 1
ATOM 853 C CA . ALA A 1 119 ? -9.527 11.826 5.356 1.00 95.94 119 ALA A CA 1
ATOM 854 C C . ALA A 1 119 ? -8.083 11.389 5.097 1.00 95.94 119 ALA A C 1
ATOM 856 O O . ALA A 1 119 ? -7.427 11.856 4.169 1.00 95.94 119 ALA A O 1
ATOM 857 N N . ILE A 1 120 ? -7.606 10.432 5.886 1.00 96.19 120 ILE A N 1
ATOM 858 C CA . ILE A 1 120 ? -6.371 9.702 5.599 1.00 96.19 120 ILE A CA 1
ATOM 859 C C . ILE A 1 120 ? -6.654 8.208 5.657 1.00 96.19 120 ILE A C 1
ATOM 861 O O . ILE A 1 120 ? -7.264 7.717 6.608 1.00 96.19 120 ILE A O 1
ATOM 865 N N . SER A 1 121 ? -6.216 7.478 4.642 1.00 96.69 121 SER A N 1
ATOM 866 C CA . SER A 1 121 ? -6.320 6.026 4.590 1.00 96.69 121 SER A CA 1
ATOM 867 C C . SER A 1 121 ? -4.977 5.388 4.306 1.00 96.69 121 SER A C 1
ATOM 869 O O . SER A 1 121 ? -4.168 5.952 3.580 1.00 96.69 121 SER A O 1
ATOM 871 N N . SER A 1 122 ? -4.757 4.192 4.834 1.00 96.38 122 SER A N 1
ATOM 872 C CA . SER A 1 122 ? -3.630 3.339 4.489 1.00 96.38 122 SER A CA 1
ATOM 873 C C . SER A 1 122 ? -4.088 1.920 4.203 1.00 96.38 122 SER A C 1
ATOM 875 O O . SER A 1 122 ? -5.104 1.454 4.729 1.00 96.38 122 SER A O 1
ATOM 877 N N . ASN A 1 123 ? -3.326 1.229 3.365 1.00 95.19 123 ASN A N 1
ATOM 878 C CA . ASN A 1 123 ? -3.514 -0.179 3.078 1.00 95.19 123 ASN A CA 1
ATOM 879 C C . ASN A 1 123 ? -2.188 -0.942 3.169 1.00 95.19 123 ASN A C 1
ATOM 881 O O . ASN A 1 123 ? -1.111 -0.409 2.906 1.00 95.19 123 ASN A O 1
ATOM 885 N N . LEU A 1 124 ? -2.274 -2.210 3.556 1.00 96.94 124 LEU A N 1
ATOM 886 C CA . LEU A 1 124 ? -1.164 -3.154 3.529 1.00 96.94 124 LEU A CA 1
ATOM 887 C C . LEU A 1 124 ? -1.700 -4.521 3.121 1.00 96.94 124 LEU A C 1
ATOM 889 O O . LEU A 1 124 ? -2.517 -5.108 3.826 1.00 96.94 124 LEU A O 1
ATOM 893 N N . GLY A 1 125 ? -1.236 -5.026 1.990 1.00 96.25 125 GLY A N 1
ATOM 894 C CA . GLY A 1 125 ? -1.528 -6.353 1.480 1.00 96.25 125 GLY A CA 1
ATOM 895 C C . GLY A 1 125 ? -0.312 -7.260 1.583 1.00 96.25 125 GLY A C 1
ATOM 896 O O . GLY A 1 125 ? 0.806 -6.858 1.269 1.00 96.25 125 GLY A O 1
ATOM 897 N N . VAL A 1 126 ? -0.536 -8.502 1.993 1.00 96.44 126 VAL A N 1
ATOM 898 C CA . VAL A 1 126 ? 0.433 -9.592 1.867 1.00 96.44 126 VAL A CA 1
ATOM 899 C C . VAL A 1 126 ? -0.268 -10.755 1.190 1.00 96.44 126 VAL A C 1
ATOM 901 O O . VAL A 1 126 ? -1.353 -11.161 1.614 1.00 96.44 126 VAL A O 1
ATOM 904 N N . HIS A 1 127 ? 0.365 -11.333 0.174 1.00 94.62 127 HIS A N 1
ATOM 905 C CA . HIS A 1 127 ? -0.040 -12.616 -0.381 1.00 94.62 127 HIS A CA 1
ATOM 906 C C . HIS A 1 127 ? 1.102 -13.621 -0.304 1.00 94.62 127 HIS A C 1
ATOM 908 O O . HIS A 1 127 ? 2.260 -13.303 -0.555 1.00 94.62 127 HIS A O 1
ATOM 914 N N . TYR A 1 128 ? 0.777 -14.854 0.063 1.00 94.50 128 TYR A N 1
ATOM 915 C CA . TYR A 1 128 ? 1.731 -15.953 0.128 1.00 94.50 128 TYR A CA 1
ATOM 916 C C . TYR A 1 128 ? 1.031 -17.257 -0.231 1.00 94.50 128 TYR A C 1
ATOM 918 O O . TYR A 1 128 ? 0.125 -17.702 0.477 1.00 94.50 128 TYR A O 1
ATOM 926 N N . LYS A 1 129 ? 1.448 -17.877 -1.338 1.00 92.69 129 LYS A N 1
ATOM 927 C CA . LYS A 1 129 ? 0.951 -19.176 -1.820 1.00 92.69 129 LYS A CA 1
ATOM 928 C C . LYS A 1 129 ? -0.582 -19.275 -1.807 1.00 92.69 129 LYS A C 1
ATOM 930 O O . LYS A 1 129 ? -1.150 -20.230 -1.283 1.00 92.69 129 LYS A O 1
ATOM 935 N N . GLY A 1 130 ? -1.250 -18.260 -2.353 1.00 88.25 130 GLY A N 1
ATOM 936 C CA . GLY A 1 130 ? -2.713 -18.195 -2.458 1.00 88.25 130 GLY A CA 1
ATOM 937 C C . GLY A 1 130 ? -3.448 -17.732 -1.193 1.00 88.25 130 GLY A C 1
ATOM 938 O O . GLY A 1 130 ? -4.652 -17.506 -1.250 1.00 88.25 130 GLY A O 1
ATOM 939 N N . THR A 1 131 ? -2.754 -17.540 -0.068 1.00 92.38 131 THR A N 1
ATOM 940 C CA . THR A 1 131 ? -3.323 -16.852 1.101 1.00 92.38 131 THR A CA 1
ATOM 941 C C . THR A 1 131 ? -3.119 -15.355 0.946 1.00 92.38 131 THR A C 1
ATOM 943 O O . THR A 1 131 ? -1.995 -14.927 0.706 1.00 92.38 131 THR A O 1
ATOM 946 N N . VAL A 1 132 ? -4.184 -14.568 1.102 1.00 92.81 132 VAL A N 1
ATOM 947 C CA . VAL A 1 132 ? -4.147 -13.104 0.985 1.00 92.81 132 VAL A CA 1
ATOM 948 C C . VAL A 1 132 ? -4.672 -12.477 2.270 1.00 92.81 132 VAL A C 1
ATOM 950 O O . VAL A 1 132 ? -5.740 -12.848 2.758 1.00 92.81 132 VAL A O 1
ATOM 953 N N . VAL A 1 133 ? -3.932 -11.510 2.803 1.00 93.88 133 VAL A N 1
ATOM 954 C CA . VAL A 1 133 ? -4.347 -10.670 3.928 1.00 93.88 133 VAL A CA 1
ATOM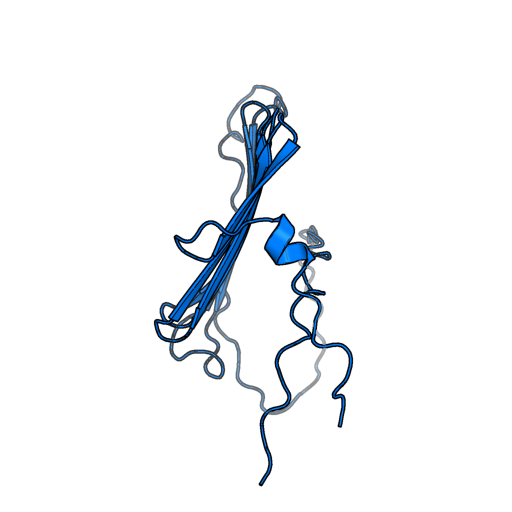 955 C C . VAL A 1 133 ? -4.205 -9.219 3.505 1.00 93.88 133 VAL A C 1
ATOM 957 O O . VAL A 1 133 ? -3.110 -8.786 3.173 1.00 93.88 133 VAL A O 1
ATOM 960 N N . ASN A 1 134 ? -5.306 -8.471 3.554 1.00 94.94 134 ASN A N 1
ATOM 961 C CA . ASN A 1 134 ? -5.317 -7.034 3.297 1.00 94.94 134 ASN A CA 1
ATOM 962 C C . ASN A 1 134 ? -5.770 -6.303 4.553 1.00 94.94 134 ASN A C 1
ATOM 964 O O . ASN A 1 134 ? -6.841 -6.589 5.078 1.00 94.94 134 ASN A O 1
ATOM 968 N N . LEU A 1 135 ? -4.973 -5.362 5.026 1.00 94.75 135 LEU A N 1
ATOM 969 C CA . LEU A 1 135 ? -5.300 -4.456 6.112 1.00 94.75 135 LEU A CA 1
ATOM 970 C C . LEU A 1 135 ? -5.638 -3.107 5.494 1.00 94.75 135 LEU A C 1
ATOM 972 O O . LEU A 1 135 ? -4.881 -2.620 4.662 1.00 94.75 135 LEU A O 1
ATOM 976 N N . ASN A 1 136 ? -6.750 -2.505 5.900 1.00 94.62 136 ASN A N 1
ATOM 977 C CA . ASN A 1 136 ? -7.086 -1.140 5.51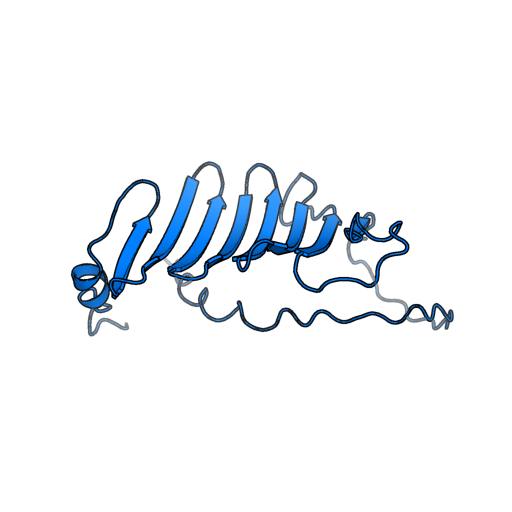3 1.00 94.62 136 ASN A CA 1
ATOM 978 C C . ASN A 1 136 ? -7.453 -0.355 6.763 1.00 94.62 136 ASN A C 1
ATOM 980 O O . ASN A 1 136 ? -8.267 -0.815 7.564 1.00 94.62 136 ASN A O 1
ATOM 984 N N . LEU A 1 137 ? -6.869 0.823 6.917 1.00 95.19 137 LEU A N 1
ATOM 985 C CA . LEU A 1 137 ? -7.165 1.759 7.988 1.00 95.19 137 LEU A CA 1
ATOM 986 C C . LEU A 1 137 ? -7.598 3.076 7.357 1.00 95.19 137 LEU A C 1
ATOM 988 O O . LEU A 1 137 ? -6.997 3.530 6.391 1.00 95.19 137 LEU A O 1
ATOM 992 N N . THR A 1 138 ? -8.642 3.702 7.877 1.00 96.31 138 THR A N 1
ATOM 993 C CA . THR A 1 138 ? -9.070 5.034 7.442 1.00 96.31 138 THR A CA 1
ATOM 994 C C . THR A 1 138 ? -9.512 5.843 8.644 1.00 96.31 138 THR A C 1
ATOM 996 O O . THR A 1 138 ? -10.264 5.342 9.477 1.00 96.31 138 THR A O 1
ATOM 999 N N . ILE A 1 139 ? -9.049 7.086 8.718 1.00 95.62 139 ILE A N 1
ATOM 1000 C CA . ILE A 1 139 ? -9.508 8.091 9.672 1.00 95.62 139 ILE A CA 1
ATOM 1001 C C . ILE A 1 139 ? -10.254 9.157 8.871 1.00 95.62 139 ILE A C 1
ATOM 1003 O O . ILE A 1 139 ? -9.673 9.764 7.969 1.00 95.62 139 ILE A O 1
ATOM 1007 N N . THR A 1 140 ? -11.537 9.353 9.173 1.00 94.31 140 THR A N 1
ATOM 1008 C CA . THR A 1 140 ? -12.386 10.354 8.503 1.00 94.31 140 THR A CA 1
ATOM 1009 C C . THR A 1 140 ? -12.373 11.694 9.239 1.00 94.31 140 THR A C 1
ATOM 1011 O O . THR A 1 140 ? -11.974 11.782 10.401 1.00 94.31 140 THR A O 1
ATOM 1014 N N . ASP A 1 141 ? -12.879 12.739 8.592 1.00 93.62 141 ASP A N 1
ATOM 1015 C CA . ASP A 1 141 ? -13.116 14.075 9.151 1.00 93.62 141 ASP A CA 1
ATOM 1016 C C . ASP A 1 141 ? -14.125 14.105 10.307 1.00 93.62 141 ASP A C 1
ATOM 1018 O O . ASP A 1 141 ? -14.119 15.045 11.100 1.00 93.62 141 ASP A O 1
ATOM 1022 N N . GLN A 1 142 ? -14.951 13.068 10.471 1.00 94.81 142 GLN A N 1
ATOM 1023 C CA . GLN A 1 142 ? -15.786 12.888 11.667 1.00 94.81 142 GLN A CA 1
ATOM 1024 C C . GLN A 1 142 ? -15.052 12.159 12.807 1.00 94.81 142 GLN A C 1
ATOM 1026 O O . GLN A 1 142 ? -15.699 11.699 13.749 1.00 94.81 142 GLN A O 1
ATOM 1031 N N . ASN A 1 143 ? -13.722 12.021 12.734 1.00 90.06 143 ASN A N 1
ATOM 1032 C CA . ASN A 1 143 ? -12.898 11.246 13.667 1.00 90.06 143 ASN A CA 1
ATOM 1033 C C . ASN A 1 143 ? -13.327 9.771 13.786 1.00 90.06 143 ASN A C 1
ATOM 1035 O O . ASN A 1 143 ? -13.133 9.139 14.827 1.00 90.06 143 ASN A O 1
ATOM 1039 N N . GLN A 1 144 ? -13.921 9.205 12.731 1.00 92.94 144 GLN A N 1
ATOM 1040 C CA . GLN A 1 144 ? -14.252 7.783 12.692 1.00 92.94 144 GLN A CA 1
ATOM 1041 C C . GLN A 1 144 ? -13.040 6.983 12.226 1.00 92.94 144 GLN A C 1
ATOM 1043 O O . GLN A 1 144 ? -12.406 7.333 11.232 1.00 92.94 144 GLN A O 1
ATOM 1048 N N . ILE A 1 145 ? -12.747 5.887 12.928 1.00 92.94 145 ILE A N 1
ATOM 1049 C CA . ILE A 1 145 ? -11.700 4.940 12.547 1.00 92.94 145 ILE A CA 1
ATOM 1050 C C . ILE A 1 145 ? -12.361 3.720 11.911 1.00 92.94 145 ILE A C 1
ATOM 1052 O O . ILE A 1 145 ? -13.072 2.965 12.574 1.00 92.94 145 ILE A O 1
ATOM 1056 N N . LEU A 1 146 ? -12.107 3.524 10.620 1.00 92.75 146 LEU A N 1
ATOM 1057 C CA . LEU A 1 146 ? -12.542 2.358 9.863 1.00 92.75 146 LEU A CA 1
ATOM 1058 C C . LEU A 1 146 ? -11.345 1.426 9.703 1.00 92.75 146 LEU A C 1
ATOM 1060 O O . LEU A 1 146 ? -10.392 1.755 8.998 1.00 92.75 146 LEU A O 1
ATOM 1064 N N . PHE A 1 147 ? -11.386 0.265 10.351 1.00 93.94 147 PHE A N 1
ATOM 1065 C CA . PHE A 1 147 ? -10.344 -0.748 10.227 1.00 93.94 147 PHE A CA 1
ATOM 1066 C C . PHE A 1 147 ? -10.915 -2.022 9.607 1.00 93.94 147 PHE A C 1
ATOM 1068 O O . PHE A 1 147 ? -11.933 -2.545 10.064 1.00 93.94 147 PHE A O 1
ATOM 1075 N N . LYS A 1 148 ? -10.267 -2.522 8.553 1.00 92.81 148 LYS A N 1
ATOM 1076 C CA . LYS A 1 148 ? -10.677 -3.722 7.818 1.00 92.81 148 LYS A CA 1
ATOM 1077 C C . LYS A 1 148 ? -9.537 -4.719 7.701 1.00 92.81 148 LYS A C 1
ATOM 1079 O O . LYS A 1 148 ? -8.404 -4.333 7.424 1.00 92.81 148 LYS A O 1
ATOM 1084 N N . VAL A 1 149 ? -9.877 -6.000 7.827 1.00 91.69 149 VAL A N 1
ATOM 1085 C CA . VAL A 1 149 ? -9.000 -7.135 7.508 1.00 91.69 149 VAL A CA 1
ATOM 1086 C C . VAL A 1 149 ? -9.701 -8.014 6.474 1.00 91.69 149 VAL A C 1
ATOM 1088 O O . VAL A 1 149 ? -10.723 -8.638 6.770 1.00 91.69 149 VAL A O 1
ATOM 1091 N N . GLY A 1 150 ? -9.182 -8.039 5.246 1.00 89.44 150 GLY A N 1
ATOM 1092 C CA . GLY A 1 150 ? -9.919 -8.518 4.078 1.00 89.44 150 GLY A CA 1
ATOM 1093 C C . GLY A 1 150 ? -11.226 -7.735 3.938 1.00 89.44 150 GLY A C 1
ATOM 1094 O O . GLY A 1 150 ? -11.226 -6.507 4.000 1.00 89.44 150 GLY A O 1
ATOM 1095 N N . ASP A 1 151 ? -12.343 -8.453 3.857 1.00 86.50 151 ASP A N 1
ATOM 1096 C CA . ASP A 1 151 ? -13.683 -7.858 3.762 1.00 86.50 151 ASP A CA 1
ATOM 1097 C C . ASP A 1 151 ? -14.341 -7.589 5.129 1.00 86.50 151 ASP A C 1
ATOM 1099 O O . ASP A 1 151 ? -15.489 -7.148 5.205 1.00 86.50 151 ASP A O 1
ATOM 1103 N N . LYS A 1 152 ? -13.646 -7.872 6.240 1.00 89.62 152 LYS A N 1
ATOM 1104 C CA . LYS A 1 152 ? -14.217 -7.775 7.590 1.00 89.62 152 LYS A CA 1
ATOM 1105 C C . LYS A 1 152 ? -13.902 -6.427 8.222 1.00 89.62 152 LYS A C 1
ATOM 1107 O O . LYS A 1 152 ? -12.737 -6.130 8.474 1.00 89.62 152 LYS A O 1
ATOM 1112 N N . ASN A 1 153 ? -14.940 -5.662 8.557 1.00 90.31 153 ASN A N 1
ATOM 1113 C CA . ASN A 1 153 ? -14.818 -4.499 9.437 1.00 90.31 153 ASN A CA 1
ATOM 1114 C C . ASN A 1 153 ? -14.551 -4.958 10.874 1.00 90.31 153 ASN A C 1
ATOM 1116 O O . ASN A 1 153 ? -15.276 -5.804 11.404 1.00 90.31 153 ASN A O 1
ATOM 1120 N N . LEU A 1 154 ? -13.541 -4.375 11.507 1.00 90.50 154 LEU A N 1
ATOM 1121 C CA . LEU A 1 154 ? -13.219 -4.595 12.907 1.00 90.50 154 LEU A CA 1
ATOM 1122 C C . LEU A 1 154 ? -13.538 -3.338 13.712 1.00 90.50 154 LEU A C 1
ATOM 1124 O O . LEU A 1 154 ? -13.187 -2.225 13.329 1.00 90.50 154 LEU A O 1
ATOM 1128 N N . ASP A 1 155 ? -14.201 -3.540 14.846 1.00 88.19 155 ASP A N 1
ATOM 1129 C CA . ASP A 1 155 ? -14.448 -2.484 15.821 1.00 88.19 155 ASP A CA 1
ATOM 1130 C C . ASP A 1 155 ? -13.117 -2.049 16.439 1.00 88.19 155 ASP A C 1
ATOM 1132 O O . ASP A 1 155 ? -12.443 -2.839 17.108 1.00 88.19 155 ASP A O 1
ATOM 1136 N N . TRP A 1 156 ? -12.752 -0.787 16.219 1.00 86.12 156 TRP A N 1
ATOM 1137 C CA . TRP A 1 156 ? -11.500 -0.222 16.702 1.00 86.12 156 TRP A CA 1
ATOM 1138 C C . TRP A 1 156 ? -11.338 -0.346 18.222 1.00 86.12 156 TRP A C 1
ATOM 1140 O O . TRP A 1 156 ? -10.247 -0.646 18.702 1.00 86.12 156 TRP A O 1
ATOM 1150 N N . ASN A 1 157 ? -12.421 -0.222 18.992 1.00 86.06 157 ASN A N 1
ATOM 1151 C CA . ASN A 1 157 ? -12.347 -0.366 20.445 1.00 86.06 157 ASN A CA 1
ATOM 1152 C C . ASN A 1 157 ? -11.963 -1.793 20.848 1.00 86.06 157 ASN A C 1
ATOM 1154 O O . ASN A 1 157 ? -11.185 -1.982 21.779 1.00 86.06 157 ASN A O 1
ATOM 1158 N N . LYS A 1 158 ? -12.449 -2.803 20.117 1.00 84.56 158 LYS A N 1
ATOM 1159 C CA . LYS A 1 158 ? -12.062 -4.204 20.345 1.00 84.56 158 LYS A CA 1
ATOM 1160 C C . LYS A 1 158 ? -10.616 -4.467 19.946 1.00 84.56 158 LYS A C 1
ATOM 1162 O O . LYS A 1 158 ? -9.953 -5.264 20.598 1.00 84.56 158 LYS A O 1
ATOM 1167 N N . VAL A 1 159 ? -10.123 -3.794 18.905 1.00 82.88 159 VAL A N 1
ATOM 1168 C CA . VAL A 1 159 ? -8.710 -3.863 18.503 1.00 82.88 159 VAL A CA 1
ATOM 1169 C C . VAL A 1 159 ? -7.813 -3.297 19.602 1.00 82.88 159 VAL A C 1
ATOM 1171 O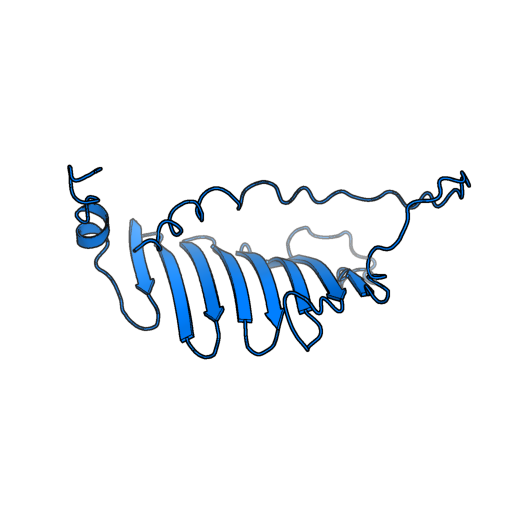 O . VAL A 1 159 ? -6.839 -3.941 19.970 1.00 82.88 159 VAL A O 1
ATOM 1174 N N . LEU A 1 160 ? -8.168 -2.147 20.183 1.00 83.69 160 LEU A N 1
ATOM 1175 C CA . LEU A 1 160 ? -7.421 -1.555 21.299 1.00 83.69 160 LEU A CA 1
ATOM 1176 C C . LEU A 1 160 ? -7.463 -2.414 22.573 1.00 83.69 160 LEU A C 1
ATOM 1178 O O . LEU A 1 160 ? -6.504 -2.426 23.339 1.00 83.69 160 LEU A O 1
ATOM 1182 N N . GLN A 1 161 ? -8.568 -3.127 22.804 1.00 82.88 161 GLN A N 1
ATOM 1183 C CA . GLN A 1 161 ? -8.747 -4.022 23.953 1.00 82.88 161 GLN A CA 1
ATOM 1184 C C . GLN A 1 161 ? -8.090 -5.391 23.779 1.00 82.88 161 GLN A C 1
ATOM 1186 O O . GLN A 1 161 ? -7.982 -6.134 24.755 1.00 82.88 161 GLN A O 1
ATOM 1191 N N . ALA A 1 162 ? -7.656 -5.740 22.566 1.00 77.25 162 ALA A N 1
ATOM 1192 C CA . ALA A 1 162 ? -6.853 -6.927 22.323 1.00 77.25 162 ALA A CA 1
ATOM 1193 C C . ALA A 1 162 ? -5.432 -6.694 22.870 1.00 77.25 162 ALA A C 1
ATOM 1195 O O . ALA A 1 162 ? -4.467 -6.551 22.124 1.00 77.25 162 ALA A O 1
ATOM 1196 N N . GLU A 1 163 ? -5.301 -6.618 24.197 1.00 58.88 163 GLU A N 1
ATOM 1197 C CA . GLU A 1 163 ? -4.009 -6.716 24.864 1.00 58.88 163 GLU A CA 1
ATOM 1198 C C . GLU A 1 163 ? -3.352 -8.040 24.437 1.00 58.88 163 GLU A C 1
ATOM 1200 O O . GLU A 1 163 ? -3.988 -9.099 24.455 1.00 58.88 163 GLU A O 1
ATOM 1205 N N . LEU A 1 164 ? -2.064 -8.001 24.070 1.00 57.16 164 LEU A N 1
ATOM 1206 C CA . LEU A 1 164 ? -1.241 -9.213 24.044 1.00 57.16 164 LEU A CA 1
ATOM 1207 C C . LEU A 1 164 ? -1.403 -9.904 25.406 1.00 57.16 164 LEU A C 1
ATOM 1209 O O . LEU A 1 164 ? -1.355 -9.197 26.418 1.00 57.16 164 LEU A O 1
ATOM 1213 N N . PRO A 1 165 ? -1.596 -11.236 25.466 1.00 55.56 165 PRO A N 1
ATOM 1214 C CA . PRO A 1 165 ? -1.789 -11.927 26.731 1.00 55.56 165 PRO A CA 1
ATOM 1215 C C . PRO A 1 165 ? -0.701 -11.504 27.722 1.00 55.56 165 PRO A C 1
ATOM 1217 O O . PRO A 1 165 ? 0.489 -11.744 27.497 1.00 55.56 165 PRO A O 1
ATOM 1220 N N . LYS A 1 166 ? -1.111 -10.811 28.794 1.00 54.44 166 LYS A N 1
ATOM 1221 C CA . LYS A 1 166 ? -0.227 -10.407 29.887 1.00 54.44 166 LYS A CA 1
ATOM 1222 C C . LYS A 1 166 ? 0.301 -11.678 30.540 1.00 54.44 166 LYS A C 1
ATOM 1224 O O . LYS A 1 166 ? -0.369 -12.280 31.368 1.00 54.44 166 LYS A O 1
ATOM 1229 N N . GLY A 1 167 ? 1.507 -12.067 30.143 1.00 57.06 167 GLY A N 1
ATOM 1230 C CA . GLY A 1 167 ? 2.252 -13.153 30.758 1.00 57.06 167 GLY A CA 1
ATOM 1231 C C . GLY A 1 167 ? 1.852 -14.538 30.264 1.00 57.06 167 GLY A C 1
ATOM 1232 O O . GLY A 1 167 ? 0.997 -15.187 30.842 1.00 57.06 167 GLY A O 1
ATOM 1233 N N . THR A 1 168 ? 2.593 -15.022 29.275 1.00 46.00 168 THR A N 1
ATOM 1234 C CA . THR A 1 168 ? 3.368 -16.265 29.408 1.00 46.00 168 THR A CA 1
ATOM 1235 C C . THR A 1 168 ? 4.557 -16.144 28.459 1.00 46.00 168 THR A C 1
ATOM 1237 O O . THR A 1 168 ? 4.522 -16.655 27.341 1.00 46.00 168 THR A O 1
ATOM 1240 N N . MET A 1 169 ? 5.587 -15.397 28.872 1.00 43.91 169 MET A N 1
ATOM 1241 C CA . MET A 1 169 ? 6.925 -15.662 28.343 1.00 43.91 169 MET A CA 1
ATOM 1242 C C . MET A 1 169 ? 7.432 -16.924 29.057 1.00 43.91 169 MET A C 1
ATOM 1244 O O . MET A 1 169 ? 7.465 -16.904 30.290 1.00 43.91 169 MET A O 1
ATOM 1248 N N . PRO A 1 170 ? 7.724 -18.023 28.342 1.00 49.06 170 PRO A N 1
ATOM 1249 C CA . PRO A 1 170 ? 8.533 -19.110 28.883 1.00 49.06 170 PRO A CA 1
ATOM 1250 C C . PRO A 1 170 ? 9.989 -18.677 29.098 1.00 49.06 170 PRO A C 1
ATOM 1252 O O . PRO A 1 170 ? 10.454 -17.766 28.373 1.00 49.06 170 PRO A O 1
#

Secondary structure (DSSP, 8-state):
-------S-TTS-SS-----------------------------EEEEEPPTTTT-SS---TTEEEEEEEEEEE-TTT-SSEEEEEEEEEEETTEEEEEEEEE-SSEEEEEEEEEETTEEEEEEEEEETTEEEEEEEEEETT--EEEEETTEEE-HHHHHH----S----

Organism: NCBI:txid86804

Foldseek 3Di:
DDDDDDDDPPPPPDPDPPPPPDPPDPDDDDDDDDDDDDDCQPDKDKDWDDWPCVPDPDDPPVQWTKIKMKIWTDDVVQDPDIKIKMWMWIHHPQKIKIKIKIGDPAWIKMKIWIDHPFKIKIKIWTGHRRDIWIWIWMQGNVRDIFIDIVNDTDDVVVVVVPDDPPDDDD

Radius of gyration: 21.45 Å; chains: 1; bounding box: 56×58×53 Å

pLDDT: mean 71.85, std 24.38, range [28.25, 97.25]

Sequence (170 aa):
MRSLTILLSLVAAALTCSAASIGSDSKQIGGHEQLSAAETCSDVLWKQTQSQKGKSNAPPTQQSGALGSSVQGHFPKMSKQNIGMGCGIDWENGEVHAGFDGGDKDNGVGGGFQWMPNAISSNLGVHYKGTVVNLNLTITDQNQILFKVGDKNLDWNKVLQAELPKGTMP